Protein AF-A0A3A2IY21-F1 (afdb_monomer)

Solvent-accessible surface area (backbone atoms only — not comparable to full-atom values): 4774 Å² total; per-residue (Å²): 133,87,83,90,74,88,77,87,83,82,93,77,77,91,66,80,84,81,82,66,92,69,76,55,75,41,79,68,32,80,86,51,64,25,33,34,33,61,49,81,92,55,32,31,39,35,22,40,56,52,93,94,43,71,50,72,82,44,72,45,50,51,87,60,44,73,70,64,58,78,81,71

Foldseek 3Di:
DDDDDPPDDDPDDPDQPPPDPDFDWDQQDDPFRKTKTDDGDFKIWIFGDDPNDTDTPDIGGPVCVVVVSVVD

Secondary structure (DSSP, 8-state):
------------------S-----EEE--SSS-EEEEEETTTEEEEEEEETTEEEEEEEEEHHHHHHHGGG-

pLDDT: mean 72.29, std 21.52, range [34.56, 95.69]

Structure (mmCIF, N/CA/C/O backbone):
data_AF-A0A3A2IY21-F1
#
_entry.id   AF-A0A3A2IY21-F1
#
loop_
_atom_site.group_PDB
_atom_site.id
_atom_site.type_symbol
_atom_site.label_atom_id
_atom_site.label_alt_id
_atom_site.label_comp_id
_atom_site.label_asym_id
_atom_site.label_entity_id
_atom_site.label_seq_id
_atom_site.pdbx_PDB_ins_code
_atom_site.Cartn_x
_atom_site.Cartn_y
_atom_site.Cartn_z
_atom_site.occupancy
_atom_site.B_iso_or_equiv
_atom_site.auth_seq_id
_atom_site.auth_comp_id
_atom_site.auth_asym_id
_atom_site.auth_atom_id
_atom_site.pdbx_PDB_model_num
ATOM 1 N N . MET A 1 1 ? 50.243 7.639 -10.220 1.00 36.31 1 MET A N 1
ATOM 2 C CA . MET A 1 1 ? 49.206 8.210 -11.106 1.00 36.31 1 MET A CA 1
ATOM 3 C C . MET A 1 1 ? 48.265 7.099 -11.550 1.00 36.31 1 MET A C 1
ATOM 5 O O . MET A 1 1 ? 48.714 5.980 -11.747 1.00 36.31 1 MET A O 1
ATOM 9 N N . SER A 1 2 ? 46.981 7.450 -11.603 1.00 42.09 2 SER A N 1
ATOM 10 C CA . SER A 1 2 ? 45.770 6.695 -11.954 1.00 42.09 2 SER A CA 1
ATOM 11 C C . SER A 1 2 ? 45.892 5.588 -13.011 1.00 42.09 2 SER A C 1
ATOM 13 O O . SER A 1 2 ? 46.456 5.803 -14.081 1.00 42.09 2 SER A O 1
ATOM 15 N N . ARG A 1 3 ? 45.214 4.462 -12.753 1.00 36.78 3 ARG A N 1
ATOM 16 C CA . ARG A 1 3 ? 44.612 3.622 -13.794 1.00 36.78 3 ARG A CA 1
ATOM 17 C C . ARG A 1 3 ? 43.207 3.213 -13.338 1.00 36.78 3 ARG A C 1
ATOM 19 O O . ARG A 1 3 ? 42.994 2.149 -12.767 1.00 36.78 3 ARG A O 1
ATOM 26 N N . HIS A 1 4 ? 42.280 4.153 -13.509 1.00 43.78 4 HIS A N 1
ATOM 27 C CA . HIS A 1 4 ? 40.837 3.926 -13.503 1.00 43.78 4 HIS A CA 1
ATOM 28 C C . HIS A 1 4 ? 40.483 2.814 -14.497 1.00 43.78 4 HIS A C 1
ATOM 30 O O . HIS A 1 4 ? 40.712 3.000 -15.683 1.00 43.78 4 HIS A O 1
ATOM 36 N N . GLU A 1 5 ? 39.920 1.708 -14.010 1.00 34.88 5 GLU A N 1
ATOM 37 C CA . GLU A 1 5 ? 38.822 0.965 -14.650 1.00 34.88 5 GLU A CA 1
ATOM 38 C C . GLU A 1 5 ? 38.386 -0.174 -13.720 1.00 34.88 5 GLU A C 1
ATOM 40 O O . GLU A 1 5 ? 38.863 -1.305 -13.767 1.00 34.88 5 GLU A O 1
ATOM 45 N N . LEU A 1 6 ? 37.480 0.168 -12.804 1.00 34.56 6 LEU A N 1
ATOM 46 C CA . LEU A 1 6 ? 36.749 -0.794 -11.990 1.00 34.56 6 LEU A CA 1
ATOM 47 C C . LEU A 1 6 ? 35.695 -1.462 -12.884 1.00 34.56 6 LEU A C 1
ATOM 49 O O . LEU A 1 6 ? 34.562 -0.989 -12.971 1.00 34.56 6 LEU A O 1
ATOM 53 N N . SER A 1 7 ? 36.068 -2.544 -13.572 1.00 34.88 7 SER A N 1
ATOM 54 C CA . SER A 1 7 ? 35.102 -3.383 -14.278 1.00 34.88 7 SER A CA 1
ATOM 55 C C . SER A 1 7 ? 34.335 -4.248 -13.274 1.00 34.88 7 SER A C 1
ATOM 57 O O . SER A 1 7 ? 34.871 -5.190 -12.689 1.00 34.88 7 SER A O 1
ATOM 59 N N . THR A 1 8 ? 33.065 -3.899 -13.098 1.00 44.44 8 THR A N 1
ATOM 60 C CA . THR A 1 8 ? 31.950 -4.856 -13.098 1.00 44.44 8 THR A CA 1
ATO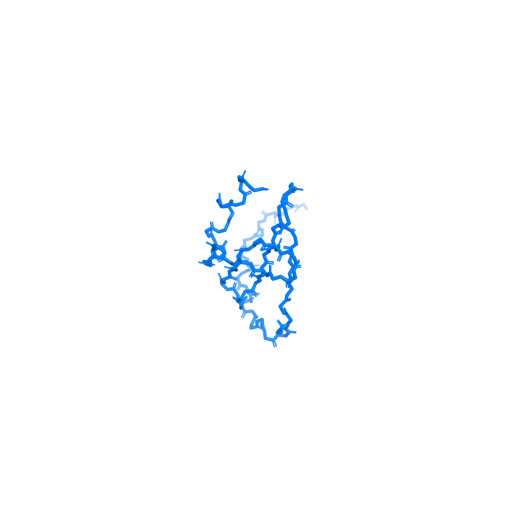M 61 C C . THR A 1 8 ? 32.111 -6.073 -12.187 1.00 44.44 8 THR A C 1
ATOM 63 O O . THR A 1 8 ? 32.235 -7.206 -12.634 1.00 44.44 8 THR A O 1
ATOM 66 N N . ASN A 1 9 ? 32.001 -5.858 -10.881 1.00 37.56 9 ASN A N 1
ATOM 67 C CA . ASN A 1 9 ? 31.604 -6.919 -9.964 1.00 37.56 9 ASN A CA 1
ATOM 68 C C . ASN A 1 9 ? 30.677 -6.327 -8.919 1.00 37.56 9 ASN A C 1
ATOM 70 O O . ASN A 1 9 ? 31.149 -5.617 -8.043 1.00 37.56 9 ASN A O 1
ATOM 74 N N . LEU A 1 10 ? 29.373 -6.594 -9.045 1.00 37.47 10 LEU A N 1
ATOM 75 C CA . LEU A 1 10 ? 28.399 -6.599 -7.943 1.00 37.47 10 LEU A CA 1
ATOM 76 C C . LEU A 1 10 ? 27.079 -7.260 -8.399 1.00 37.47 10 LEU A C 1
ATOM 78 O O . LEU A 1 10 ? 25.982 -6.808 -8.087 1.00 37.47 10 LEU A O 1
ATOM 82 N N . PHE A 1 11 ? 27.172 -8.385 -9.116 1.00 45.91 11 PHE A N 1
ATOM 83 C CA . PHE A 1 11 ? 26.098 -9.381 -9.115 1.00 45.91 11 PHE A CA 1
ATOM 84 C C . PHE A 1 11 ? 26.303 -10.286 -7.901 1.00 45.91 11 PHE A C 1
ATOM 86 O O . PHE A 1 11 ? 26.808 -11.389 -8.037 1.00 45.91 11 PHE A O 1
ATOM 93 N N . GLN A 1 12 ? 25.965 -9.826 -6.694 1.00 38.38 12 GLN A N 1
ATOM 94 C CA . GLN A 1 12 ? 25.928 -10.734 -5.545 1.00 38.38 12 GLN A CA 1
ATOM 95 C C . GLN A 1 12 ? 25.025 -10.208 -4.425 1.00 38.38 12 GLN A C 1
ATOM 97 O O . GLN A 1 12 ? 25.475 -9.524 -3.513 1.00 38.38 12 GLN A O 1
ATOM 102 N N . HIS A 1 13 ? 23.739 -10.549 -4.498 1.00 35.44 13 HIS A N 1
ATOM 103 C CA . HIS A 1 13 ? 23.050 -11.362 -3.485 1.00 35.44 13 HIS A CA 1
ATOM 104 C C . HIS A 1 13 ? 21.538 -11.181 -3.615 1.00 35.44 13 HIS A C 1
ATOM 106 O O . HIS A 1 13 ? 20.928 -10.280 -3.039 1.00 35.44 13 HIS A O 1
ATOM 112 N N . SER A 1 14 ? 20.896 -12.143 -4.272 1.00 44.00 14 SER A N 1
ATOM 113 C CA . SER A 1 14 ? 19.510 -12.501 -3.995 1.00 44.00 14 SER A CA 1
ATOM 114 C C . SER A 1 14 ? 19.423 -13.129 -2.597 1.00 44.00 14 SER A C 1
ATOM 116 O O . SER A 1 14 ? 19.116 -14.309 -2.449 1.00 44.00 14 SER A O 1
ATOM 118 N N . ALA A 1 15 ? 19.697 -12.353 -1.546 1.00 40.28 15 ALA A N 1
ATOM 119 C CA . ALA A 1 15 ? 19.465 -12.788 -0.179 1.00 40.28 15 ALA A CA 1
ATOM 120 C C . ALA A 1 15 ? 17.959 -13.011 -0.016 1.00 40.28 15 ALA A C 1
ATOM 122 O O . ALA A 1 15 ? 17.141 -12.111 -0.226 1.00 40.28 15 ALA A O 1
ATOM 123 N N . LEU A 1 16 ? 17.570 -14.259 0.233 1.00 43.19 16 LEU A N 1
ATOM 124 C CA . LEU A 1 16 ? 16.268 -14.669 0.749 1.00 43.19 16 LEU A CA 1
ATOM 125 C C . LEU A 1 16 ? 15.796 -13.641 1.793 1.00 43.19 16 LEU A C 1
ATOM 127 O O . LEU A 1 16 ? 16.338 -13.542 2.888 1.00 43.19 16 LEU A O 1
ATOM 131 N N . SER A 1 17 ? 14.821 -12.813 1.407 1.00 48.59 17 SER A N 1
ATOM 132 C CA . SER A 1 1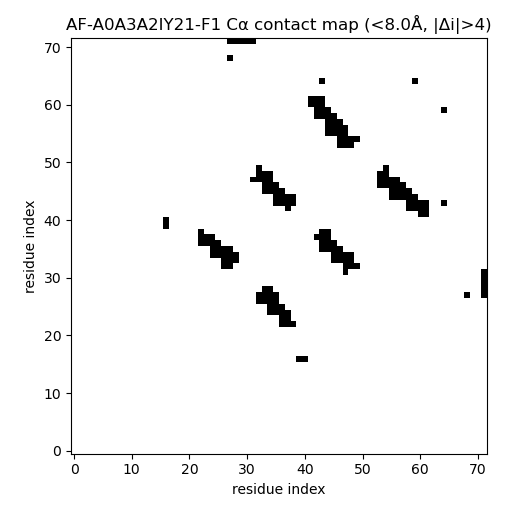7 ? 14.184 -11.813 2.264 1.00 48.59 17 SER A CA 1
ATOM 133 C C . SER A 1 17 ? 13.176 -12.561 3.124 1.00 48.59 17 SER A C 1
ATOM 135 O O . SER A 1 17 ? 11.969 -12.447 2.960 1.00 48.59 17 SER A O 1
ATOM 137 N N . THR A 1 18 ? 13.700 -13.426 3.983 1.00 49.47 18 THR A N 1
ATOM 138 C CA . THR A 1 18 ? 12.925 -14.263 4.898 1.00 49.47 18 THR A CA 1
ATOM 139 C C . THR A 1 18 ? 13.183 -13.798 6.326 1.00 49.47 18 THR A C 1
ATOM 141 O O . THR A 1 18 ? 13.402 -14.599 7.225 1.00 49.47 18 THR A O 1
ATOM 144 N N . LYS A 1 19 ? 13.235 -12.476 6.537 1.00 48.62 19 LYS A N 1
ATOM 145 C CA . LYS A 1 19 ? 13.420 -11.887 7.873 1.00 48.62 19 LYS A CA 1
ATOM 146 C C . LYS A 1 19 ? 12.438 -10.784 8.244 1.00 48.62 19 LYS A C 1
ATOM 148 O O . LYS A 1 19 ? 12.602 -10.195 9.297 1.00 48.62 19 LYS A O 1
ATOM 153 N N . ASN A 1 20 ? 11.400 -10.531 7.448 1.00 52.12 20 ASN A N 1
ATOM 154 C CA . ASN A 1 20 ? 10.321 -9.632 7.856 1.00 52.12 20 ASN A CA 1
ATOM 155 C C . ASN A 1 20 ? 8.995 -10.081 7.229 1.00 52.12 20 ASN A C 1
ATOM 157 O O . ASN A 1 20 ? 8.629 -9.615 6.157 1.00 52.12 20 ASN A O 1
ATOM 161 N N . LEU A 1 21 ? 8.266 -10.977 7.906 1.00 56.84 21 LEU A N 1
ATOM 162 C CA . LEU A 1 21 ? 6.848 -11.262 7.615 1.00 56.84 21 LEU A CA 1
ATOM 163 C C . LEU A 1 21 ? 5.91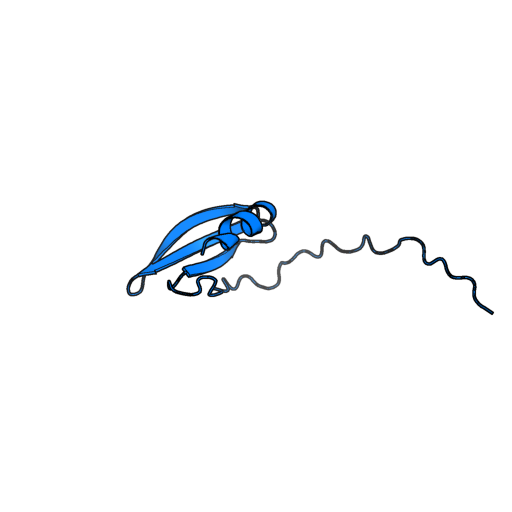0 -10.117 8.053 1.00 56.84 21 LEU A C 1
ATOM 165 O O . LEU A 1 21 ? 4.692 -10.251 7.986 1.00 56.84 21 LEU A O 1
ATOM 169 N N . ALA A 1 22 ? 6.449 -8.992 8.522 1.00 61.16 22 ALA A N 1
ATOM 170 C CA . ALA A 1 22 ? 5.645 -7.834 8.866 1.00 61.16 22 ALA A CA 1
ATOM 171 C C . ALA A 1 22 ? 5.089 -7.187 7.587 1.00 61.16 22 ALA A C 1
ATOM 173 O O . ALA A 1 22 ? 5.832 -6.699 6.729 1.00 61.16 22 ALA A O 1
ATOM 174 N N . LEU A 1 23 ? 3.761 -7.184 7.468 1.00 70.94 23 LEU A N 1
ATOM 175 C CA . LEU A 1 23 ? 3.036 -6.428 6.453 1.00 70.94 23 LEU A CA 1
ATOM 176 C C . LEU A 1 23 ? 3.160 -4.938 6.789 1.00 70.94 23 LEU A C 1
ATOM 178 O O . LEU A 1 23 ? 2.390 -4.387 7.570 1.00 70.94 23 LEU A O 1
ATOM 182 N N . PHE A 1 24 ? 4.170 -4.282 6.222 1.00 78.25 24 PHE A N 1
ATOM 183 C CA . PHE A 1 24 ? 4.336 -2.840 6.369 1.00 78.25 24 PHE A CA 1
ATOM 184 C C . PHE A 1 24 ? 3.426 -2.102 5.391 1.00 78.25 24 PHE A C 1
ATOM 186 O O . PHE A 1 24 ? 3.645 -2.130 4.177 1.00 78.25 24 PHE A O 1
ATOM 193 N N . PHE A 1 25 ? 2.435 -1.402 5.937 1.00 86.31 25 PHE A N 1
ATOM 194 C CA . PHE A 1 25 ? 1.593 -0.479 5.189 1.00 86.31 25 PHE A CA 1
ATOM 195 C C . PHE A 1 25 ? 2.318 0.856 5.031 1.00 86.31 25 PHE A C 1
ATOM 197 O O . PHE A 1 25 ? 2.544 1.583 5.997 1.00 86.31 25 PHE A O 1
ATOM 204 N N . LYS A 1 26 ? 2.681 1.199 3.798 1.00 90.69 26 LYS A N 1
ATOM 205 C CA . LYS A 1 26 ? 3.239 2.508 3.454 1.00 90.69 26 LYS A CA 1
ATOM 206 C C . LYS A 1 26 ? 2.128 3.382 2.883 1.00 90.69 26 LYS A C 1
ATOM 208 O O . LYS A 1 26 ? 1.508 2.985 1.902 1.00 90.69 26 LYS A O 1
ATOM 213 N N . ARG A 1 27 ? 1.910 4.583 3.427 1.00 92.06 27 ARG A N 1
ATOM 214 C CA . ARG A 1 27 ? 1.043 5.582 2.782 1.00 92.06 27 ARG A CA 1
ATOM 215 C C . ARG A 1 27 ? 1.717 6.100 1.509 1.00 92.06 27 ARG A C 1
ATOM 217 O O . ARG A 1 27 ? 2.893 6.464 1.540 1.00 92.06 27 ARG A O 1
ATOM 224 N N . VAL A 1 28 ? 0.987 6.094 0.398 1.00 91.50 28 VAL A N 1
ATOM 225 C CA . VAL A 1 28 ? 1.514 6.439 -0.936 1.00 91.50 28 VAL A CA 1
ATOM 226 C C . VAL A 1 28 ? 0.682 7.484 -1.670 1.00 91.50 28 VAL A C 1
ATOM 228 O O . VAL A 1 28 ? 1.232 8.174 -2.518 1.00 91.50 28 VAL A O 1
ATOM 231 N N . GLY A 1 29 ? -0.596 7.646 -1.318 1.00 88.12 29 GLY A N 1
ATOM 232 C CA . GLY A 1 29 ? -1.437 8.720 -1.854 1.00 88.12 29 GLY A CA 1
ATOM 233 C C . GLY A 1 29 ? -1.188 10.047 -1.144 1.00 88.12 29 GLY A C 1
ATOM 234 O O . GLY A 1 29 ? -1.055 10.086 0.085 1.00 88.12 29 GLY A O 1
ATOM 235 N N . LYS A 1 30 ? -1.157 11.144 -1.910 1.00 87.19 30 LYS A N 1
ATOM 236 C CA . LYS A 1 30 ? -0.972 12.495 -1.349 1.00 87.19 30 LYS A CA 1
ATOM 237 C C . LYS A 1 30 ? -2.259 13.038 -0.733 1.00 87.19 30 LYS A C 1
ATOM 239 O O . LYS A 1 30 ? -2.254 13.506 0.403 1.00 87.19 30 LYS A O 1
ATOM 244 N N . GLN A 1 31 ? -3.356 12.953 -1.481 1.00 89.75 31 GLN A N 1
ATOM 245 C CA . GLN A 1 31 ? -4.651 13.531 -1.098 1.00 89.75 31 GLN A CA 1
ATOM 246 C C . GLN A 1 31 ? -5.591 12.490 -0.487 1.00 89.75 31 GLN A C 1
ATOM 248 O O . GLN A 1 31 ? -6.312 12.779 0.460 1.00 89.75 31 GLN A O 1
ATOM 253 N N . GLN A 1 32 ? -5.545 11.258 -0.993 1.00 92.25 32 GLN A N 1
ATOM 254 C CA . GLN A 1 32 ? -6.380 10.158 -0.522 1.00 92.25 32 GLN A CA 1
ATOM 255 C C . GLN A 1 32 ? -5.594 9.247 0.434 1.00 92.25 32 GLN A C 1
ATOM 257 O O . GLN A 1 32 ? -4.362 9.160 0.333 1.00 92.25 32 GLN A O 1
ATOM 262 N N . PRO A 1 33 ? -6.267 8.549 1.366 1.00 94.94 33 PRO A N 1
ATOM 263 C CA . PRO A 1 33 ? -5.630 7.622 2.296 1.00 94.94 33 PRO A CA 1
ATOM 264 C C . PRO A 1 33 ? -5.292 6.298 1.590 1.00 94.94 33 PRO A C 1
ATOM 266 O O . PRO A 1 33 ? -5.844 5.244 1.893 1.00 94.94 33 PRO A O 1
ATOM 269 N N . ILE A 1 34 ? -4.403 6.359 0.597 1.00 95.06 34 ILE A N 1
ATOM 270 C CA . ILE A 1 34 ? -3.963 5.202 -0.185 1.00 95.06 34 ILE A CA 1
ATOM 271 C C . ILE A 1 34 ? -2.715 4.609 0.456 1.00 95.06 34 ILE A C 1
ATOM 273 O O . ILE A 1 34 ? -1.741 5.321 0.731 1.00 95.06 34 ILE A O 1
ATOM 277 N N . TYR A 1 35 ? -2.732 3.293 0.630 1.00 94.38 35 TYR A N 1
ATOM 278 C CA . TYR A 1 35 ? -1.669 2.509 1.233 1.00 94.38 35 TYR A CA 1
ATOM 279 C C . TYR A 1 35 ? -1.187 1.427 0.272 1.00 94.38 35 TYR A C 1
ATOM 281 O O . TYR A 1 35 ? -1.963 0.853 -0.490 1.00 94.38 35 TYR A O 1
ATOM 289 N N . SER A 1 36 ? 0.108 1.131 0.335 1.00 92.69 36 SER A N 1
ATOM 290 C CA . SER A 1 36 ? 0.730 0.016 -0.366 1.00 92.69 36 SER A CA 1
ATOM 291 C C . SER A 1 36 ? 1.423 -0.918 0.617 1.00 92.69 36 SER A C 1
ATOM 293 O O . SER A 1 36 ? 2.068 -0.464 1.565 1.00 92.69 36 SER A O 1
ATOM 295 N N . VAL A 1 37 ? 1.314 -2.221 0.369 1.00 92.00 37 VAL A N 1
ATOM 296 C CA . VAL A 1 37 ? 1.997 -3.272 1.129 1.00 92.00 37 VAL A CA 1
ATOM 297 C C . VAL A 1 37 ? 2.839 -4.136 0.193 1.00 92.00 37 VAL A C 1
ATOM 299 O O . VAL A 1 37 ? 2.455 -4.397 -0.949 1.00 92.00 37 VAL A O 1
ATOM 302 N N . ARG A 1 38 ? 4.014 -4.567 0.665 1.00 89.12 38 ARG A N 1
ATOM 303 C CA . ARG A 1 38 ? 4.871 -5.527 -0.045 1.00 89.12 38 ARG A CA 1
ATOM 304 C C . ARG A 1 38 ? 4.446 -6.951 0.293 1.00 89.12 38 ARG A C 1
ATOM 306 O O . ARG A 1 38 ? 4.347 -7.295 1.466 1.00 89.12 38 ARG A O 1
ATOM 313 N N . ILE A 1 39 ? 4.247 -7.767 -0.738 1.00 85.44 39 ILE A N 1
ATOM 314 C CA . ILE A 1 39 ? 3.930 -9.191 -0.617 1.00 85.44 39 ILE A CA 1
ATOM 315 C C . ILE A 1 39 ? 5.130 -9.966 -1.166 1.00 85.44 39 ILE A C 1
ATOM 317 O O . ILE A 1 39 ? 5.369 -10.020 -2.376 1.00 85.44 39 ILE A O 1
ATOM 321 N N . GLY A 1 40 ? 5.933 -10.521 -0.259 1.00 80.69 40 GLY A N 1
ATOM 322 C CA . GLY A 1 40 ? 7.204 -11.150 -0.613 1.00 80.69 40 GLY A CA 1
ATOM 323 C C . GLY A 1 40 ? 8.166 -10.174 -1.302 1.00 80.69 40 GLY A C 1
ATOM 324 O O . GLY A 1 40 ? 8.213 -8.985 -0.984 1.00 80.69 40 GLY A O 1
ATOM 325 N N . LYS A 1 41 ? 8.960 -10.684 -2.249 1.00 78.38 41 LYS A N 1
ATOM 326 C CA . LYS A 1 41 ? 9.970 -9.887 -2.970 1.00 78.38 41 LYS 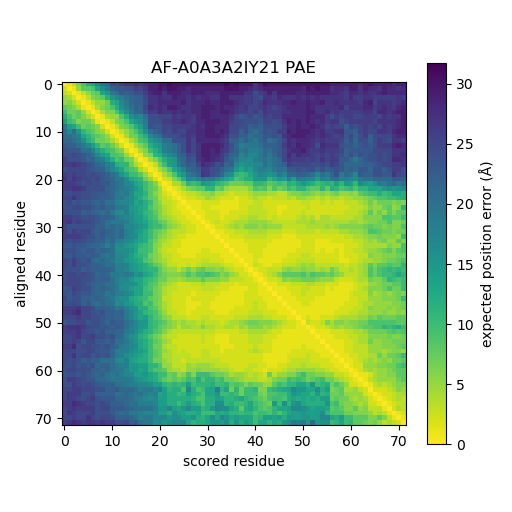A CA 1
ATOM 327 C C . LYS A 1 41 ? 9.451 -9.207 -4.235 1.00 78.38 41 LYS A C 1
ATOM 329 O O . LYS A 1 41 ? 10.006 -8.191 -4.630 1.00 78.38 41 LYS A O 1
ATOM 334 N N . GLY A 1 42 ? 8.447 -9.796 -4.882 1.00 81.75 42 GLY A N 1
ATOM 335 C CA . GLY A 1 42 ? 8.063 -9.431 -6.246 1.00 81.75 42 GLY A CA 1
ATOM 336 C C . GLY A 1 42 ? 6.775 -8.629 -6.350 1.00 81.75 42 GLY A C 1
ATOM 337 O O . GLY A 1 42 ? 6.582 -7.947 -7.348 1.00 81.75 42 GLY A O 1
ATOM 338 N N . TYR A 1 43 ? 5.904 -8.671 -5.341 1.00 87.69 43 TYR A N 1
ATOM 339 C CA . TYR A 1 43 ? 4.545 -8.156 -5.463 1.00 87.69 43 TYR A CA 1
ATOM 340 C C . TYR A 1 43 ? 4.269 -6.988 -4.526 1.00 87.69 43 TYR A C 1
ATOM 342 O O . TYR A 1 43 ? 4.839 -6.855 -3.437 1.00 87.69 43 TYR A O 1
ATOM 350 N N . ARG A 1 44 ? 3.336 -6.144 -4.953 1.00 90.31 44 ARG A N 1
ATOM 351 C CA . ARG A 1 44 ? 2.703 -5.129 -4.123 1.00 90.31 44 ARG A CA 1
ATOM 352 C C . ARG A 1 44 ? 1.193 -5.206 -4.269 1.00 90.31 44 ARG A C 1
ATOM 354 O O . ARG A 1 44 ? 0.692 -5.521 -5.342 1.00 90.31 44 ARG A O 1
ATOM 361 N N . ALA A 1 45 ? 0.496 -4.867 -3.194 1.00 92.62 45 ALA A N 1
ATOM 362 C CA . ALA A 1 45 ? -0.919 -4.527 -3.230 1.00 92.62 45 ALA A CA 1
ATOM 363 C C . ALA A 1 45 ? -1.086 -3.045 -2.883 1.00 92.62 45 ALA A C 1
ATOM 365 O O . ALA A 1 45 ? -0.311 -2.503 -2.089 1.00 92.62 45 ALA A O 1
ATOM 366 N N . THR A 1 46 ? -2.062 -2.387 -3.505 1.00 93.00 46 THR A N 1
ATOM 367 C CA . THR A 1 46 ? -2.406 -0.978 -3.277 1.00 93.00 46 THR A CA 1
ATOM 368 C C . THR A 1 46 ? -3.904 -0.846 -3.055 1.00 93.00 46 THR A C 1
ATOM 370 O O . THR A 1 46 ? -4.708 -1.431 -3.786 1.00 93.00 46 THR A O 1
ATOM 373 N N . GLY A 1 47 ? -4.273 -0.122 -2.006 1.00 94.50 47 GLY A N 1
ATOM 374 C CA . GLY A 1 47 ? -5.653 0.004 -1.567 1.00 94.50 47 GLY A CA 1
ATOM 375 C C . GLY A 1 47 ? -5.921 1.336 -0.893 1.00 94.50 47 GLY A C 1
ATOM 376 O O . GLY A 1 47 ? -4.998 2.046 -0.497 1.00 94.50 47 GLY A O 1
ATOM 377 N N . ILE A 1 48 ? -7.198 1.678 -0.779 1.00 95.69 48 ILE A N 1
ATOM 378 C CA . ILE A 1 48 ? -7.667 2.870 -0.075 1.00 95.69 48 ILE A CA 1
ATOM 379 C C . ILE A 1 48 ? -8.201 2.465 1.298 1.00 95.69 48 ILE A C 1
ATOM 381 O O . ILE A 1 48 ? -8.965 1.506 1.408 1.00 95.69 48 ILE A O 1
ATOM 385 N N . LEU A 1 49 ? -7.788 3.177 2.345 1.00 95.06 49 LEU A N 1
ATOM 386 C CA . LEU A 1 49 ? -8.362 3.026 3.677 1.00 95.06 49 LEU A CA 1
ATOM 387 C C . LEU A 1 49 ? -9.687 3.789 3.733 1.00 95.06 49 LEU A C 1
ATOM 389 O O . LEU A 1 49 ? -9.722 5.004 3.539 1.00 95.06 49 LEU A O 1
ATOM 393 N N . GLN A 1 50 ? -10.773 3.076 4.005 1.00 94.00 50 GLN A N 1
ATOM 394 C CA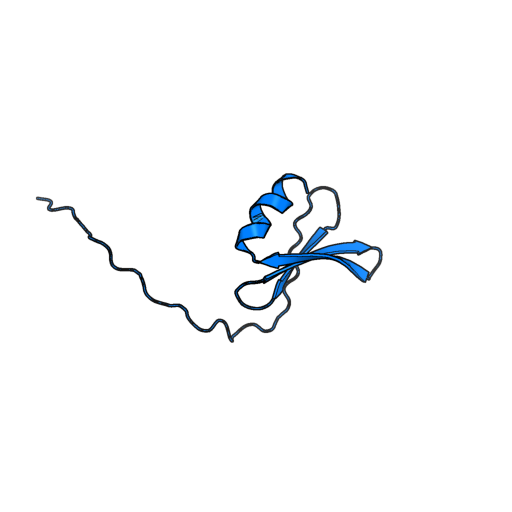 . GLN A 1 50 ? -12.091 3.649 4.247 1.00 94.00 50 GLN A CA 1
ATOM 395 C C . GLN A 1 50 ? -12.590 3.175 5.605 1.00 94.00 50 GLN A C 1
ATOM 397 O O . GLN A 1 50 ? -12.755 1.974 5.826 1.00 94.00 50 GLN A O 1
ATOM 402 N N . LYS A 1 51 ? -12.850 4.129 6.508 1.00 91.88 51 LYS A N 1
ATOM 403 C CA . LYS A 1 51 ? -13.100 3.843 7.928 1.00 91.88 51 LYS A CA 1
ATOM 404 C C . LYS A 1 51 ? -11.912 3.035 8.476 1.00 91.88 51 LYS A C 1
ATOM 406 O O . LYS A 1 51 ? -10.796 3.542 8.439 1.00 91.88 51 LYS A O 1
ATOM 411 N N . ASP A 1 52 ? -12.132 1.774 8.835 1.00 91.62 52 ASP A N 1
ATOM 412 C CA . ASP A 1 52 ? -11.114 0.877 9.393 1.00 91.62 52 ASP A CA 1
ATOM 413 C C . ASP A 1 52 ? -10.777 -0.304 8.463 1.00 91.62 52 ASP A C 1
ATOM 415 O O . ASP A 1 52 ? -10.130 -1.268 8.871 1.00 91.62 52 ASP A O 1
ATOM 419 N N . VAL A 1 53 ? -11.218 -0.251 7.199 1.00 93.69 53 VAL A N 1
ATOM 420 C CA . VAL A 1 53 ? -11.023 -1.321 6.210 1.00 93.69 53 VAL A CA 1
ATOM 421 C C . VAL A 1 53 ? -10.219 -0.805 5.022 1.00 93.69 53 VAL A C 1
ATOM 423 O O . VAL A 1 53 ? -10.501 0.259 4.472 1.00 93.69 53 VAL A O 1
ATOM 426 N N . ILE A 1 54 ? -9.224 -1.581 4.589 1.00 92.50 54 ILE A N 1
ATOM 427 C CA . ILE A 1 54 ? -8.506 -1.314 3.339 1.00 92.50 54 ILE A CA 1
ATOM 42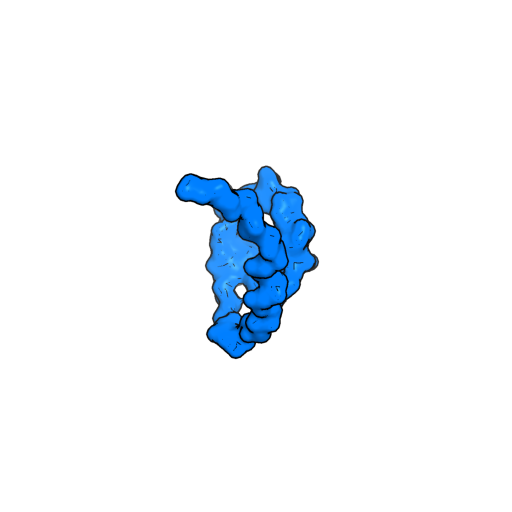8 C C . ILE A 1 54 ? -9.193 -2.062 2.199 1.00 92.50 54 ILE A C 1
ATOM 430 O O . ILE A 1 54 ? -9.273 -3.290 2.209 1.00 92.50 54 ILE A O 1
ATOM 434 N N . ILE A 1 55 ? -9.636 -1.315 1.190 1.00 94.88 55 ILE A N 1
ATOM 435 C CA . ILE A 1 55 ? -10.166 -1.861 -0.060 1.00 94.88 55 ILE A CA 1
ATOM 436 C C . ILE A 1 55 ? -9.027 -1.899 -1.078 1.00 94.88 55 ILE A C 1
ATOM 438 O O . ILE A 1 55 ? -8.555 -0.856 -1.541 1.00 94.88 55 ILE A O 1
ATOM 442 N N . TRP A 1 56 ? -8.568 -3.103 -1.415 1.00 93.69 56 TRP A N 1
ATOM 443 C CA . TRP A 1 56 ? -7.510 -3.322 -2.401 1.00 93.69 56 TRP A CA 1
ATOM 444 C C . TRP A 1 56 ? -8.071 -3.222 -3.815 1.00 93.69 56 TRP A C 1
ATOM 446 O O . TRP A 1 56 ? -8.927 -4.013 -4.200 1.00 93.69 56 TRP A O 1
ATOM 456 N N . PHE A 1 57 ? -7.568 -2.271 -4.598 1.00 91.56 57 PHE A N 1
ATOM 457 C CA . PHE A 1 57 ? -7.968 -2.096 -5.999 1.00 91.56 57 PHE A CA 1
ATOM 458 C C . PHE A 1 57 ? -6.881 -2.539 -6.984 1.00 91.56 57 PHE A C 1
ATOM 460 O O . PHE A 1 57 ? -7.135 -2.632 -8.181 1.00 91.56 57 PHE A O 1
ATOM 467 N N . TRP A 1 58 ? -5.663 -2.808 -6.505 1.00 91.19 58 TRP A N 1
ATOM 468 C CA . TRP A 1 58 ? -4.581 -3.299 -7.349 1.00 91.19 58 TRP A CA 1
ATOM 469 C C . TRP A 1 58 ? -3.656 -4.256 -6.602 1.00 91.19 58 TRP A C 1
ATOM 471 O O . TRP A 1 58 ? -3.274 -3.998 -5.460 1.00 91.19 58 TRP A O 1
ATOM 481 N N . ILE A 1 59 ? -3.251 -5.329 -7.282 1.00 90.88 59 ILE A N 1
ATOM 482 C CA . ILE A 1 59 ? -2.216 -6.271 -6.850 1.00 90.88 59 ILE A CA 1
ATOM 483 C C . ILE A 1 59 ? -1.386 -6.633 -8.084 1.00 90.88 59 ILE A C 1
ATOM 485 O O . ILE A 1 59 ? -1.948 -6.989 -9.117 1.00 90.88 59 ILE A O 1
ATOM 489 N N . GLY A 1 60 ? -0.059 -6.550 -8.001 1.00 87.62 60 GLY A N 1
ATOM 490 C CA . GLY A 1 60 ? 0.792 -6.872 -9.146 1.00 87.62 60 GLY A CA 1
ATOM 491 C C . GLY A 1 60 ? 2.286 -6.806 -8.863 1.00 87.62 60 GLY A C 1
ATOM 492 O O . GLY A 1 60 ? 2.716 -6.516 -7.742 1.00 87.62 60 GLY A O 1
ATOM 493 N N . HIS A 1 61 ? 3.084 -7.098 -9.893 1.00 86.44 61 HIS A N 1
ATOM 494 C CA . HIS A 1 61 ? 4.541 -7.076 -9.788 1.00 86.44 61 HIS A CA 1
ATOM 495 C C . HIS A 1 61 ? 5.047 -5.653 -9.520 1.00 86.44 61 HIS A C 1
ATOM 497 O O . HIS A 1 61 ? 4.550 -4.682 -10.098 1.00 86.44 61 HIS A O 1
ATOM 503 N N . HIS A 1 62 ? 6.042 -5.516 -8.646 1.00 76.75 62 HIS A N 1
ATOM 504 C CA . HIS A 1 62 ? 6.584 -4.219 -8.251 1.00 76.75 62 HIS A CA 1
ATOM 505 C C . HIS A 1 62 ? 7.196 -3.441 -9.423 1.00 76.75 62 HIS A C 1
ATOM 507 O O . HIS A 1 62 ? 7.167 -2.219 -9.394 1.00 76.75 62 HIS A O 1
ATOM 513 N N . ASP A 1 63 ? 7.654 -4.115 -10.475 1.00 76.88 63 ASP A N 1
ATOM 514 C CA . ASP A 1 63 ? 8.186 -3.453 -11.676 1.00 76.88 63 ASP A CA 1
ATOM 515 C C . ASP A 1 63 ? 7.102 -2.686 -12.454 1.00 76.88 63 ASP A C 1
ATOM 517 O O . ASP A 1 63 ? 7.389 -1.745 -13.188 1.00 76.88 63 ASP A O 1
ATOM 521 N N . ILE A 1 64 ? 5.830 -3.061 -12.276 1.00 70.81 64 ILE A N 1
ATOM 522 C CA . ILE A 1 64 ? 4.672 -2.416 -12.917 1.00 70.81 64 ILE A CA 1
ATOM 523 C C . ILE A 1 64 ? 4.121 -1.273 -12.037 1.00 70.81 64 ILE A C 1
ATOM 525 O O . ILE A 1 64 ? 3.426 -0.372 -12.515 1.00 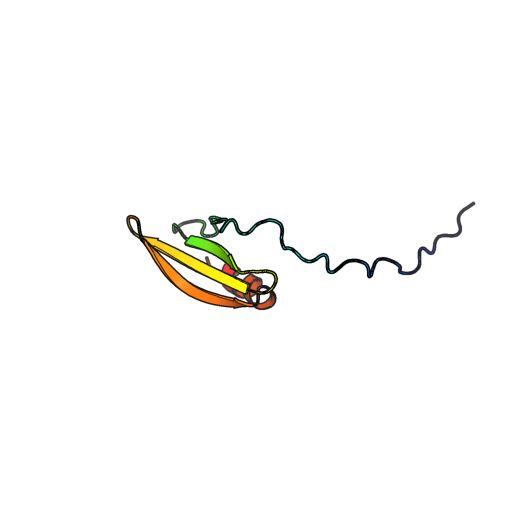70.81 64 ILE A O 1
ATOM 529 N N . TYR A 1 65 ? 4.480 -1.260 -10.752 1.00 68.44 65 TYR A N 1
ATOM 530 C CA . TYR A 1 65 ? 3.984 -0.334 -9.733 1.00 68.44 65 TYR A 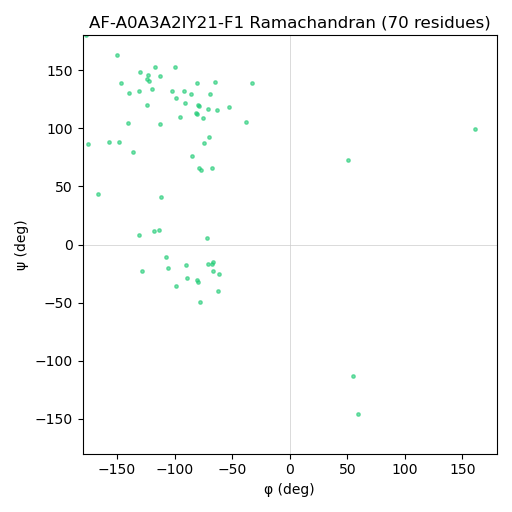CA 1
ATOM 531 C C . TYR A 1 65 ? 4.320 1.139 -10.014 1.00 68.44 65 TYR A C 1
ATOM 533 O O . TYR A 1 65 ? 3.472 2.016 -9.835 1.00 68.44 65 TYR A O 1
ATOM 541 N N . ASP A 1 66 ? 5.527 1.426 -10.504 1.00 66.75 66 ASP A N 1
ATOM 542 C CA . ASP A 1 66 ? 6.011 2.804 -10.681 1.00 66.75 66 ASP A CA 1
ATOM 543 C C . ASP A 1 66 ? 5.252 3.579 -11.772 1.00 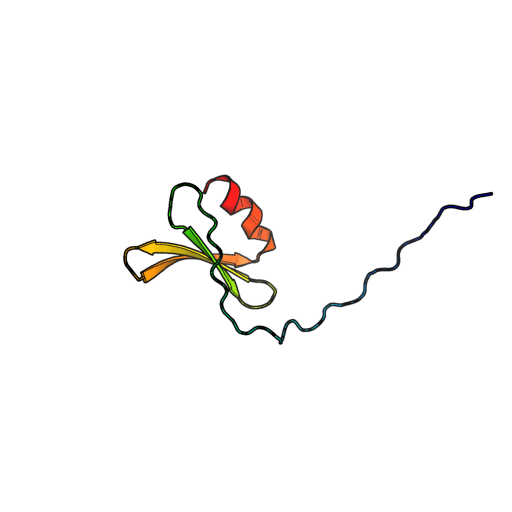66.75 66 ASP A C 1
ATOM 545 O O . ASP A 1 66 ? 5.300 4.811 -11.840 1.00 66.75 66 ASP A O 1
ATOM 549 N N . ARG A 1 67 ? 4.518 2.884 -12.648 1.00 68.56 67 ARG A N 1
ATOM 550 C CA . ARG A 1 67 ? 3.622 3.521 -13.623 1.00 68.56 67 ARG A CA 1
ATOM 551 C C . ARG A 1 67 ? 2.283 3.924 -12.999 1.00 68.56 67 ARG A C 1
ATOM 553 O O . ARG A 1 67 ? 1.710 4.925 -13.414 1.00 68.56 67 ARG A O 1
ATOM 560 N N . LEU A 1 68 ? 1.817 3.182 -11.996 1.00 67.38 68 LEU A N 1
ATOM 561 C CA . LEU A 1 68 ? 0.510 3.357 -11.355 1.00 67.38 68 LEU A CA 1
ATOM 562 C C . LEU A 1 68 ? 0.511 4.509 -10.340 1.00 67.38 68 LEU A C 1
ATOM 564 O O . LEU A 1 68 ? -0.477 5.224 -10.210 1.00 67.38 68 LEU A O 1
ATOM 568 N N . LEU A 1 69 ? 1.648 4.744 -9.678 1.00 67.00 69 LEU A N 1
ATOM 569 C CA . LEU A 1 69 ? 1.796 5.815 -8.689 1.00 67.00 69 LEU A CA 1
ATOM 570 C C . LEU A 1 69 ? 1.821 7.237 -9.255 1.00 67.00 69 LEU A C 1
ATOM 572 O O . LEU A 1 69 ? 1.653 8.183 -8.495 1.00 67.00 69 LEU A O 1
ATOM 576 N N . ARG A 1 70 ? 2.052 7.430 -10.556 1.00 69.06 70 ARG A N 1
ATOM 577 C CA . ARG A 1 70 ? 2.214 8.786 -11.120 1.00 69.06 70 ARG A CA 1
ATOM 578 C C . ARG A 1 70 ? 0.933 9.620 -11.068 1.00 69.06 70 ARG A C 1
ATOM 580 O O . ARG A 1 70 ? 1.010 10.835 -11.205 1.00 69.06 70 ARG A O 1
ATOM 587 N N . ASN A 1 71 ? -0.205 8.967 -10.840 1.00 64.44 71 ASN A N 1
ATOM 588 C CA . ASN A 1 71 ? -1.531 9.572 -10.866 1.00 64.44 71 ASN A CA 1
ATOM 589 C C . ASN A 1 71 ? -2.263 9.491 -9.504 1.00 64.44 71 ASN A C 1
ATOM 591 O O . ASN A 1 71 ? -3.466 9.741 -9.466 1.00 64.44 71 ASN A O 1
ATOM 595 N N . LEU A 1 72 ? -1.575 9.114 -8.412 1.00 61.38 72 LEU A N 1
ATOM 596 C CA . LEU A 1 72 ? -2.119 8.970 -7.042 1.00 61.38 72 LEU A CA 1
ATOM 597 C C . LEU A 1 72 ? -1.476 9.972 -6.060 1.00 61.38 72 LEU A C 1
ATOM 599 O O . LEU A 1 72 ? -2.128 10.326 -5.044 1.00 61.38 72 LEU A O 1
#

Mean predicted aligned error: 12.71 Å

Radius of gyration: 17.99 Å; Cα contacts (8 Å, |Δi|>4): 87; chains: 1; bounding box: 62×28×24 Å

Nearest PDB structures (foldseek):
  8f5o-assembly1_B  TM=7.517E-01  e=2.947E+00  Leishmania tarentolae
  8f5p-assembly1_B  TM=6.980E-01  e=4.014E+00  Leishmania tarentolae
  7mq9-assembly1_LN  TM=6.487E-01  e=2.947E+00  Homo sapiens
  3f7f-assembly1_A  TM=8.386E-01  e=6.581E+00  Saccharomyces cerevisiae
  7tbi-assembly1_W1  TM=5.572E-01  e=7.447E+00  Saccharomyces cerevisiae

Sequence (72 aa):
MSRHELSTNLFQHSALSTKNLALFFKRVGKQQPIYSVRIGKGYRATGILQKDVIIWFWIGHHDIYDRLLRNL